Protein AF-A0A931ZUE1-F1 (afdb_monomer)

Foldseek 3Di:
DDDDDPLVVCVVVVVHHSVSSQVCLVVQVDDDPNHRHHDD

Structure (mmCIF, N/CA/C/O backbone):
data_AF-A0A931ZUE1-F1
#
_entry.id   AF-A0A931ZUE1-F1
#
loop_
_atom_site.group_PDB
_atom_site.id
_atom_site.type_symbol
_atom_site.label_atom_id
_atom_site.label_alt_id
_atom_site.label_comp_id
_atom_site.label_asym_id
_atom_site.label_entity_id
_atom_site.label_seq_id
_atom_site.pdbx_PDB_ins_code
_atom_site.Cartn_x
_atom_site.Cartn_y
_atom_site.Cartn_z
_atom_site.occupancy
_atom_site.B_iso_or_equiv
_atom_site.auth_seq_id
_atom_site.auth_comp_id
_atom_site.auth_asym_id
_atom_site.auth_atom_id
_atom_site.pdbx_PDB_model_num
ATOM 1 N N . MET A 1 1 ? 11.221 1.067 15.613 1.00 53.97 1 MET A N 1
ATOM 2 C CA . MET A 1 1 ? 10.185 0.814 14.588 1.00 53.97 1 MET A CA 1
ATOM 3 C C . MET A 1 1 ? 9.842 2.135 13.914 1.00 53.97 1 MET A C 1
ATOM 5 O O . MET A 1 1 ? 9.008 2.874 14.415 1.00 53.97 1 MET A O 1
ATOM 9 N N . THR A 1 2 ? 10.557 2.493 12.847 1.00 83.25 2 THR A N 1
ATOM 10 C CA . THR A 1 2 ? 10.375 3.790 12.173 1.00 83.25 2 THR A CA 1
ATOM 11 C C . THR A 1 2 ? 9.157 3.740 11.258 1.00 83.25 2 THR A C 1
ATOM 13 O O . THR A 1 2 ? 9.032 2.817 10.455 1.00 83.25 2 THR A O 1
ATOM 16 N N . LEU A 1 3 ? 8.276 4.737 11.354 1.00 85.56 3 LEU A N 1
ATOM 17 C CA . LEU A 1 3 ? 7.135 4.867 10.451 1.00 85.56 3 LEU A CA 1
ATOM 18 C C . LEU A 1 3 ? 7.617 5.179 9.030 1.00 85.56 3 LEU A C 1
ATOM 20 O O . LEU A 1 3 ? 8.500 6.010 8.812 1.00 85.56 3 LEU A O 1
ATOM 24 N N . MET A 1 4 ? 7.027 4.502 8.050 1.00 89.69 4 MET A N 1
ATOM 25 C CA . MET A 1 4 ? 7.382 4.639 6.644 1.00 89.69 4 MET A CA 1
ATOM 26 C C . MET A 1 4 ? 6.125 4.787 5.797 1.00 89.69 4 MET A C 1
ATOM 28 O O . MET A 1 4 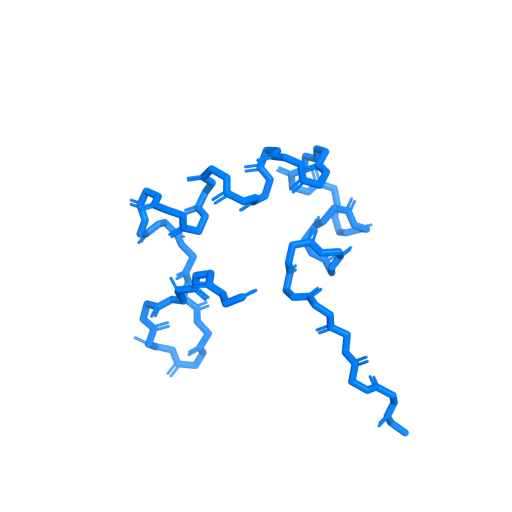? 5.137 4.092 6.009 1.00 89.69 4 MET A O 1
ATOM 32 N N . ARG A 1 5 ? 6.182 5.688 4.808 1.00 91.50 5 ARG A N 1
ATOM 33 C CA . ARG A 1 5 ? 5.092 5.882 3.846 1.00 91.50 5 ARG A CA 1
ATOM 34 C C . ARG A 1 5 ? 4.831 4.591 3.068 1.00 91.50 5 ARG A C 1
ATOM 36 O O . ARG A 1 5 ? 5.779 3.972 2.572 1.00 91.50 5 ARG A O 1
ATOM 43 N N . LEU A 1 6 ? 3.560 4.234 2.908 1.00 91.94 6 LEU A N 1
ATOM 44 C CA . LEU A 1 6 ? 3.134 2.994 2.257 1.00 91.94 6 LEU A CA 1
ATOM 45 C C . LEU A 1 6 ? 3.687 2.868 0.832 1.00 91.94 6 LEU A C 1
ATOM 47 O O . LEU A 1 6 ? 4.266 1.840 0.489 1.00 91.94 6 LEU A O 1
ATOM 51 N N . GLN A 1 7 ? 3.641 3.940 0.036 1.00 93.44 7 GLN A N 1
ATOM 52 C CA . GLN A 1 7 ? 4.188 3.934 -1.322 1.00 93.44 7 GLN A CA 1
ATOM 53 C C . GLN A 1 7 ? 5.702 3.691 -1.362 1.00 93.44 7 GLN A C 1
ATOM 55 O O . GLN A 1 7 ? 6.228 3.114 -2.312 1.00 93.44 7 GLN A O 1
ATOM 60 N N . ARG A 1 8 ? 6.429 4.103 -0.313 1.00 93.25 8 ARG A N 1
ATOM 61 C CA . ARG A 1 8 ? 7.865 3.838 -0.197 1.00 93.25 8 ARG A CA 1
ATOM 62 C C . ARG A 1 8 ? 8.097 2.363 0.134 1.00 93.25 8 ARG A C 1
ATOM 64 O O . ARG A 1 8 ? 9.064 1.790 -0.358 1.00 93.25 8 ARG A O 1
ATOM 71 N N . ALA A 1 9 ? 7.246 1.768 0.973 1.00 93.12 9 ALA A N 1
ATOM 72 C CA . ALA A 1 9 ? 7.339 0.359 1.351 1.00 93.12 9 ALA A CA 1
ATOM 73 C C . ALA A 1 9 ? 7.051 -0.538 0.150 1.00 93.12 9 ALA A C 1
ATOM 75 O O . ALA A 1 9 ? 7.858 -1.403 -0.179 1.00 93.12 9 ALA A O 1
ATOM 76 N N . MET A 1 10 ? 5.980 -0.234 -0.577 1.00 94.00 10 MET A N 1
ATOM 77 C CA . MET A 1 10 ? 5.622 -0.916 -1.816 1.00 94.00 10 MET A CA 1
ATOM 78 C C . MET A 1 10 ? 6.716 -0.816 -2.881 1.00 94.00 10 MET A C 1
ATOM 80 O O . MET A 1 10 ? 7.051 -1.820 -3.504 1.00 94.00 10 MET A O 1
ATOM 84 N N . ALA A 1 11 ? 7.319 0.364 -3.057 1.00 94.38 11 ALA A N 1
ATOM 85 C CA . ALA A 1 11 ? 8.401 0.528 -4.022 1.00 94.38 11 ALA A CA 1
ATOM 86 C C . ALA A 1 11 ? 9.642 -0.306 -3.664 1.00 94.38 11 ALA A C 1
ATOM 88 O O . ALA A 1 11 ? 10.271 -0.887 -4.542 1.00 94.38 11 ALA A O 1
ATOM 89 N N . ARG A 1 12 ? 9.977 -0.419 -2.370 1.00 93.75 12 ARG A N 1
ATOM 90 C CA . ARG A 1 12 ? 11.066 -1.299 -1.909 1.00 93.75 12 ARG A CA 1
ATOM 91 C C . ARG A 1 12 ? 10.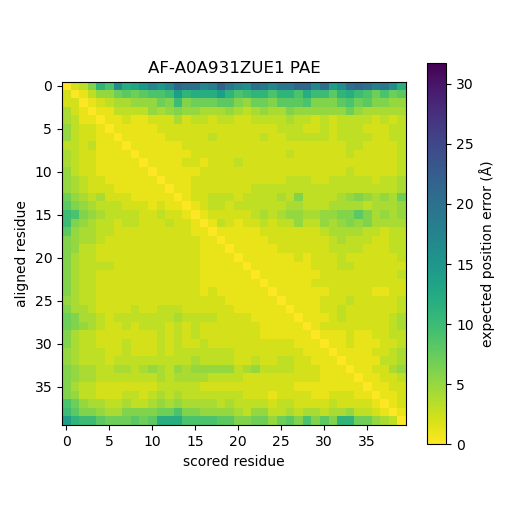752 -2.780 -2.085 1.00 93.75 12 ARG A C 1
ATOM 93 O O . ARG A 1 12 ? 11.663 -3.554 -2.335 1.00 93.75 12 ARG A O 1
ATOM 100 N N . ALA A 1 13 ? 9.484 -3.155 -1.961 1.00 93.69 13 ALA A N 1
ATOM 101 C CA . ALA A 1 13 ? 9.017 -4.518 -2.181 1.00 93.69 13 ALA A CA 1
ATOM 102 C C . ALA A 1 13 ? 8.873 -4.885 -3.673 1.00 93.69 13 ALA A C 1
ATOM 104 O O . ALA A 1 13 ? 8.484 -6.005 -3.982 1.00 93.69 13 ALA A O 1
ATOM 105 N N . GLY A 1 14 ? 9.182 -3.970 -4.601 1.00 93.69 14 GLY A N 1
ATOM 106 C CA . GLY A 1 14 ? 9.177 -4.253 -6.038 1.00 93.69 14 GLY A CA 1
ATOM 107 C C . GLY A 1 14 ? 7.814 -4.118 -6.721 1.00 93.69 14 GLY A C 1
ATOM 108 O O . GLY A 1 14 ? 7.703 -4.428 -7.901 1.00 93.69 14 GLY A O 1
ATOM 109 N N . PHE A 1 15 ? 6.789 -3.586 -6.043 1.00 89.31 15 PHE A N 1
ATOM 110 C CA . PHE A 1 15 ? 5.471 -3.334 -6.653 1.00 89.31 15 PHE A CA 1
ATOM 111 C C . PHE A 1 15 ? 5.468 -2.184 -7.679 1.00 89.31 15 PHE A C 1
ATOM 113 O O . PHE A 1 15 ? 4.435 -1.879 -8.269 1.00 89.31 15 PHE A O 1
ATOM 120 N N . GLY A 1 16 ? 6.611 -1.525 -7.884 1.00 90.38 16 GLY A N 1
ATOM 121 C CA . GLY A 1 16 ? 6.802 -0.475 -8.878 1.00 90.38 16 GLY A CA 1
ATOM 122 C C . GLY A 1 16 ? 7.621 0.696 -8.346 1.00 90.38 16 GLY A C 1
ATOM 123 O O . GLY A 1 16 ? 8.218 0.647 -7.272 1.00 90.38 16 GLY A O 1
ATOM 124 N N . SER A 1 17 ? 7.640 1.791 -9.104 1.00 92.81 17 SER A N 1
ATOM 125 C CA . SER A 1 17 ? 8.202 3.054 -8.621 1.00 92.81 17 SER A CA 1
ATOM 126 C C . SER A 1 17 ? 7.323 3.651 -7.514 1.00 92.81 17 SER A C 1
ATOM 128 O O . SER A 1 17 ? 6.165 3.272 -7.342 1.00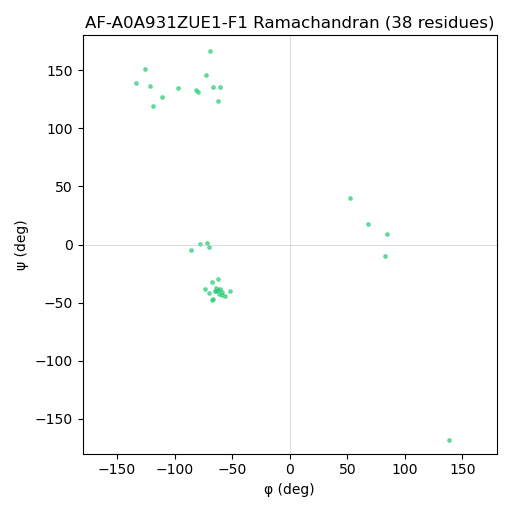 92.81 17 SER A O 1
ATOM 130 N N . ARG A 1 18 ? 7.839 4.649 -6.784 1.00 91.62 18 ARG A N 1
ATOM 131 C CA . ARG A 1 18 ? 7.058 5.371 -5.760 1.00 91.62 18 ARG A CA 1
ATOM 132 C C . ARG A 1 18 ? 5.726 5.899 -6.314 1.00 91.62 18 ARG A C 1
ATOM 134 O O . ARG A 1 18 ? 4.717 5.794 -5.635 1.00 91.62 18 ARG A O 1
ATOM 141 N N . ARG A 1 19 ? 5.731 6.404 -7.555 1.00 92.69 19 ARG A N 1
ATOM 142 C CA . ARG A 1 19 ? 4.525 6.871 -8.257 1.00 92.69 19 ARG A CA 1
ATOM 143 C C . ARG A 1 19 ? 3.607 5.716 -8.651 1.00 92.69 19 ARG A C 1
ATOM 145 O O . ARG A 1 19 ? 2.410 5.815 -8.446 1.00 92.69 19 ARG A O 1
ATOM 152 N N . GLY A 1 20 ? 4.155 4.604 -9.144 1.00 93.88 20 GLY A N 1
ATOM 153 C CA . GLY A 1 20 ? 3.351 3.412 -9.443 1.00 93.88 20 GLY A CA 1
ATOM 154 C C . GLY A 1 20 ? 2.616 2.888 -8.206 1.00 93.88 20 GLY A C 1
ATOM 155 O O . GLY A 1 20 ? 1.436 2.564 -8.274 1.00 93.88 20 GLY A O 1
ATOM 156 N N . ALA A 1 21 ? 3.284 2.892 -7.051 1.00 94.75 21 ALA A N 1
ATOM 157 C CA . ALA A 1 21 ? 2.648 2.544 -5.788 1.00 94.75 21 ALA A CA 1
ATOM 158 C C . ALA A 1 21 ? 1.545 3.539 -5.384 1.00 94.75 21 ALA A C 1
ATOM 160 O O . ALA A 1 21 ? 0.495 3.114 -4.915 1.00 94.75 21 ALA A O 1
ATOM 161 N N . GLU A 1 22 ? 1.744 4.843 -5.592 1.00 93.94 22 GLU A N 1
ATOM 162 C CA . GLU A 1 22 ? 0.704 5.856 -5.361 1.00 93.94 22 GLU A CA 1
ATOM 163 C C . GLU A 1 22 ? -0.524 5.636 -6.255 1.00 93.94 22 GLU A C 1
ATOM 165 O O . GLU A 1 22 ? -1.647 5.679 -5.758 1.00 93.94 22 GLU A O 1
ATOM 170 N N . GLU A 1 23 ? -0.327 5.310 -7.531 1.00 94.44 23 GLU A N 1
ATOM 171 C CA . GLU A 1 23 ? -1.425 5.000 -8.453 1.00 94.44 23 GLU A CA 1
ATOM 172 C C . GLU A 1 23 ? -2.196 3.741 -8.030 1.00 94.44 23 GLU A C 1
ATOM 174 O O . GLU A 1 23 ? -3.425 3.733 -8.050 1.00 94.44 23 GLU A O 1
ATOM 179 N N . LEU A 1 24 ? -1.505 2.700 -7.552 1.00 93.25 24 LEU A N 1
ATOM 180 C CA . LEU A 1 24 ? -2.157 1.506 -7.000 1.00 93.25 24 LEU A CA 1
ATOM 181 C C . LEU A 1 24 ? -3.004 1.826 -5.759 1.00 93.25 24 LEU A C 1
ATOM 183 O O . LEU A 1 24 ? -4.093 1.268 -5.600 1.00 93.25 24 LEU A O 1
ATOM 187 N N . ILE A 1 25 ? -2.517 2.719 -4.892 1.00 94.31 25 ILE A N 1
ATOM 188 C CA . ILE A 1 25 ? -3.250 3.177 -3.706 1.00 94.31 25 ILE A CA 1
ATOM 189 C C . ILE A 1 25 ? -4.477 3.996 -4.135 1.00 94.31 25 ILE A C 1
ATOM 191 O O . ILE A 1 25 ? -5.581 3.705 -3.682 1.00 94.31 25 ILE A O 1
ATOM 195 N N . ARG A 1 26 ? -4.324 4.955 -5.061 1.00 94.12 26 ARG A N 1
ATOM 196 C CA . ARG A 1 26 ? -5.440 5.766 -5.592 1.00 94.12 26 ARG A CA 1
ATOM 197 C C . ARG A 1 26 ? -6.508 4.933 -6.283 1.00 94.12 26 ARG A C 1
ATOM 199 O O . ARG A 1 26 ? -7.690 5.206 -6.119 1.00 94.12 26 ARG A O 1
ATOM 206 N N . ALA A 1 27 ? -6.101 3.904 -7.017 1.00 94.75 27 ALA A N 1
ATOM 207 C CA . ALA A 1 27 ? -7.012 2.981 -7.678 1.00 94.75 27 ALA A CA 1
ATOM 208 C C . ALA A 1 27 ? -7.736 2.033 -6.698 1.00 94.75 27 ALA A C 1
ATOM 210 O O . ALA A 1 27 ? -8.468 1.147 -7.136 1.00 94.75 27 ALA A O 1
ATOM 211 N N . GLY A 1 28 ? -7.506 2.151 -5.382 1.00 94.31 28 GLY A N 1
ATOM 212 C CA . GLY A 1 28 ? -8.131 1.303 -4.366 1.00 94.31 28 GLY A CA 1
ATOM 213 C C . GLY A 1 28 ? -7.662 -0.155 -4.405 1.00 94.31 28 GLY A C 1
ATOM 214 O O . GLY A 1 28 ? -8.317 -1.034 -3.843 1.00 94.31 28 GLY A O 1
ATOM 215 N N . ARG A 1 29 ? -6.529 -0.436 -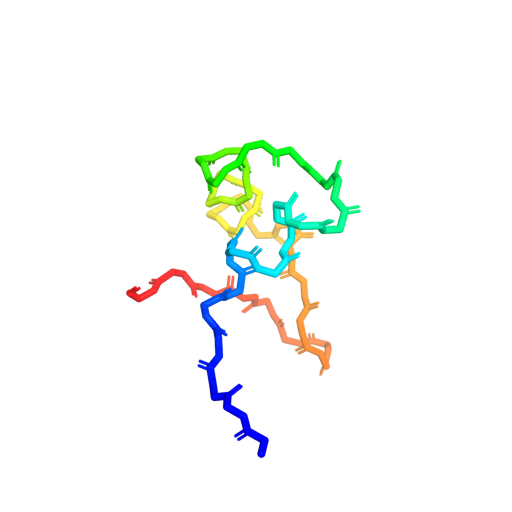5.066 1.00 94.38 29 ARG A N 1
ATOM 216 C CA . ARG A 1 29 ? -5.986 -1.798 -5.226 1.00 94.38 29 ARG A CA 1
ATOM 217 C C . ARG A 1 29 ? -5.113 -2.239 -4.054 1.00 94.38 29 ARG A C 1
ATOM 219 O O . ARG A 1 29 ? -4.669 -3.383 -4.024 1.00 94.38 29 ARG A O 1
ATOM 226 N N . VAL A 1 30 ? -4.865 -1.351 -3.094 1.00 94.56 30 VAL A N 1
ATOM 227 C CA . VAL A 1 30 ? -4.028 -1.619 -1.923 1.00 94.56 30 VAL A CA 1
ATOM 228 C C . VAL A 1 30 ? -4.899 -1.664 -0.677 1.00 94.56 30 VAL A C 1
ATOM 230 O O . VAL A 1 30 ? -5.649 -0.731 -0.398 1.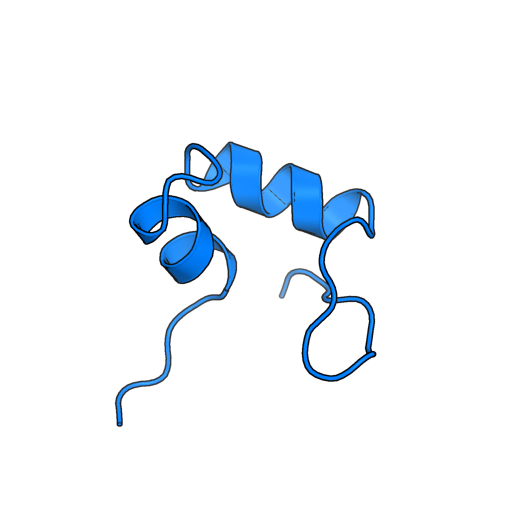00 94.56 30 VAL A O 1
ATOM 233 N N . ARG A 1 31 ? -4.782 -2.755 0.085 1.00 95.38 31 ARG A N 1
ATOM 234 C CA . ARG A 1 31 ? -5.448 -2.932 1.377 1.00 95.38 31 ARG A CA 1
ATOM 235 C C . ARG A 1 31 ? -4.407 -3.162 2.461 1.00 95.38 31 ARG A C 1
ATOM 237 O O . ARG A 1 31 ? -3.482 -3.945 2.267 1.00 95.38 31 ARG A O 1
ATOM 244 N N . VAL A 1 32 ? -4.580 -2.513 3.603 1.00 93.00 32 VAL A N 1
ATOM 245 C CA . VAL A 1 32 ? -3.774 -2.727 4.807 1.00 93.00 32 VAL A CA 1
ATOM 246 C C . VAL A 1 32 ? -4.724 -3.209 5.889 1.00 93.00 32 VAL A C 1
ATOM 248 O O . VAL A 1 32 ? -5.682 -2.517 6.219 1.00 93.00 32 VAL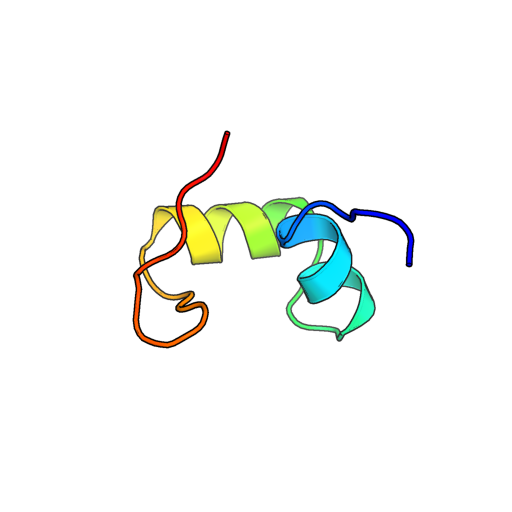 A O 1
ATOM 251 N N . ASN A 1 33 ? -4.496 -4.420 6.400 1.00 94.12 33 ASN A N 1
ATOM 252 C CA . ASN A 1 33 ? -5.353 -5.044 7.416 1.00 94.12 33 ASN A CA 1
ATOM 253 C C . ASN A 1 33 ? -6.846 -5.054 7.028 1.00 94.12 33 ASN A C 1
ATOM 255 O O . ASN A 1 33 ? -7.717 -4.782 7.844 1.00 94.12 33 ASN A O 1
ATOM 259 N N . GLY A 1 34 ? -7.140 -5.318 5.751 1.00 94.81 34 GLY A N 1
ATOM 260 C CA . GLY A 1 34 ? -8.510 -5.363 5.228 1.00 94.81 34 GLY A CA 1
ATOM 261 C C . GLY A 1 34 ? -9.118 -4.005 4.854 1.00 94.81 34 GLY A C 1
ATOM 262 O O . GLY A 1 34 ? -10.135 -3.985 4.166 1.00 94.81 34 GLY A O 1
ATOM 263 N N . VAL A 1 35 ? -8.483 -2.883 5.204 1.00 95.56 35 VAL A N 1
ATOM 264 C CA . VAL A 1 35 ? -8.969 -1.530 4.886 1.00 95.56 35 VAL A CA 1
ATOM 265 C C . VAL A 1 35 ? -8.284 -1.004 3.627 1.00 95.56 35 VAL A C 1
ATOM 267 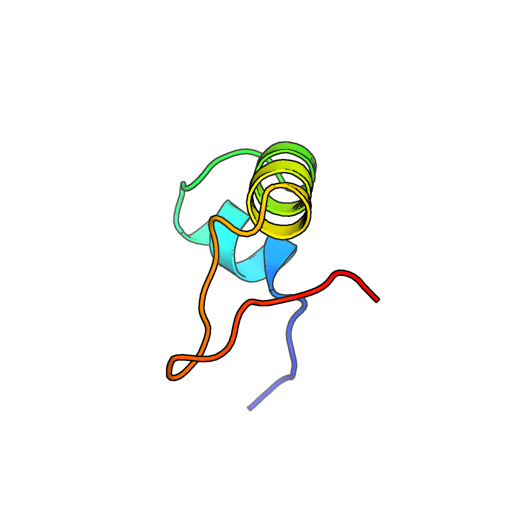O O . VAL A 1 35 ? -7.067 -1.127 3.484 1.00 95.56 35 VAL A O 1
ATOM 270 N N . VAL A 1 36 ? -9.051 -0.417 2.701 1.00 95.00 36 VAL A N 1
ATOM 271 C CA . VAL A 1 36 ? -8.496 0.224 1.495 1.00 95.00 36 VAL A CA 1
ATOM 272 C C . VAL A 1 36 ? -7.607 1.396 1.907 1.00 95.00 36 VAL A C 1
ATOM 274 O O . VAL A 1 36 ? -8.047 2.302 2.612 1.00 95.00 36 VAL A O 1
ATOM 277 N N . ALA A 1 37 ? -6.349 1.363 1.473 1.00 94.62 37 ALA A N 1
ATOM 278 C CA . ALA A 1 37 ? -5.389 2.413 1.770 1.00 94.62 37 ALA A CA 1
ATOM 279 C C . ALA A 1 37 ? -5.697 3.679 0.961 1.00 94.62 37 ALA A C 1
ATOM 281 O O . ALA A 1 37 ? -6.109 3.602 -0.194 1.00 94.62 37 ALA A O 1
ATOM 282 N N . GLN A 1 38 ? -5.441 4.843 1.556 1.00 91.88 38 GLN A N 1
ATOM 283 C CA . GLN A 1 38 ? -5.587 6.146 0.908 1.00 91.88 38 GLN A CA 1
ATOM 284 C C . GLN A 1 38 ? -4.276 6.928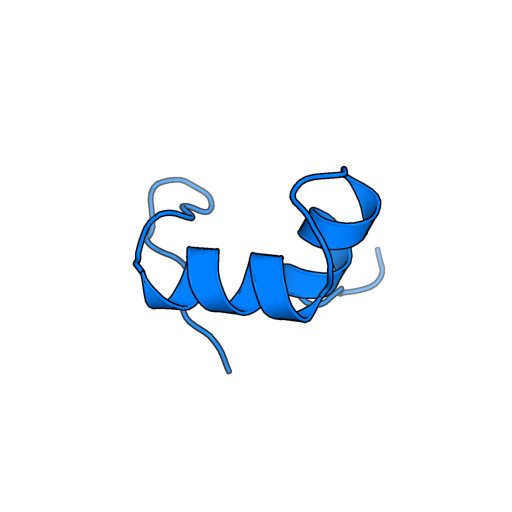 1.010 1.00 91.88 38 GLN A C 1
ATOM 286 O O . GLN A 1 38 ? -3.487 6.718 1.936 1.00 91.88 38 GLN A O 1
ATOM 291 N N . LEU A 1 39 ? -4.022 7.807 0.040 1.00 87.81 39 LEU A N 1
ATOM 292 C CA . LEU A 1 39 ? -2.868 8.702 0.086 1.00 87.81 39 LEU A CA 1
ATOM 293 C C . LEU A 1 39 ? -3.164 9.911 0.973 1.00 87.81 39 LEU A C 1
ATOM 295 O O . LEU A 1 39 ? -4.198 10.553 0.807 1.00 87.81 39 LEU A O 1
ATOM 299 N N . GLY A 1 40 ? -2.209 10.210 1.856 1.00 74.81 40 GLY A N 1
ATOM 300 C CA . GLY A 1 40 ? -2.107 11.441 2.639 1.00 74.81 40 GLY A CA 1
ATOM 301 C C . GLY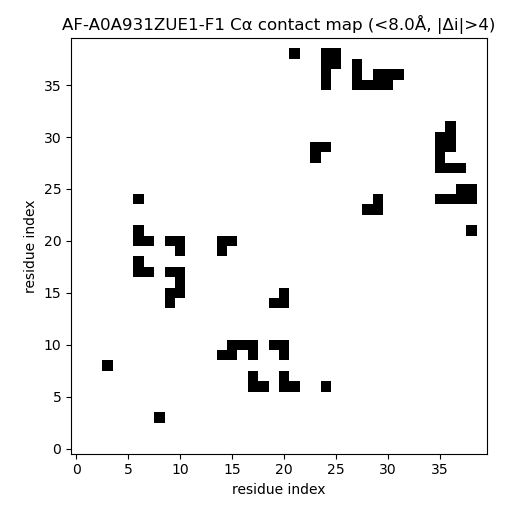 A 1 40 ? -0.808 12.184 2.353 1.00 74.81 40 GLY A C 1
ATOM 302 O O . GLY A 1 40 ? 0.221 11.526 2.021 1.00 74.81 40 GLY A O 1
#

Sequence (40 aa):
MTLMRLQRAMARAGFGSRRGAEELIRAGRVRVNGVVAQLG

Nearest PDB structures (foldseek):
  1ksv-assembly1_A  TM=8.704E-01  e=1.398E+00  Escherichia coli

Radius of gyration: 9.58 Å; Cα contacts (8 Å, |Δi|>4): 39; chains: 1; bounding box: 20×17×24 Å

Mean predicted aligned error: 3.17 Å

pLDDT: mean 91.39, std 7.09, range [53.97, 95.56]

Solvent-accessible surface area (backbone atoms only — not comparable to full-atom values): 2491 Å² total; per-residue (Å²): 136,83,89,71,60,65,32,58,52,37,27,73,74,65,72,38,52,53,64,51,26,44,51,40,24,72,71,57,74,32,64,57,95,86,41,70,41,75,89,128

Secondary structure (DSSP, 8-state):
-----HHHHHHHTTS--HHHHHHHHHTT--EETTEEP---